Protein AF-A0A3D4X093-F1 (afdb_monomer_lite)

pLDDT: mean 92.66, std 10.87, range [39.84, 98.44]

Sequence (100 aa):
MRVNADDWLRAYRPRPGARLRLFCFPHASGNATFYRDWAIRLPAEIEVVAIQYPGRLDRISEPCVPDMDTMVDSIVSALTGKVRESFAIFGHSMGASIAY

Secondary structure (DSSP, 8-state):
----GGGTEE-SS--TT-SEEEEEE--TT--GGGGHHHHHHS-TTEEEEEE--TTSGGGTTSPPPSSHHHHHHHHHHHHTTT--SSEEEEE-THHHHHH-

Foldseek 3Di:
DDDDLVQFKDFLPDQPQAQEEEEEFEAPPDAQVVCNVVSVPPDSNYTYIYTGFACDDVNVVGDGDPDLVSVLVSNVVSCVVVDDPHYHYHYDHVGVVSRD

Radius of gyration: 12.86 Å; chains: 1; bounding box: 28×25×33 Å

Structure (mmCIF, N/CA/C/O backbone):
data_AF-A0A3D4X093-F1
#
_entry.id   AF-A0A3D4X093-F1
#
loop_
_atom_site.group_PDB
_atom_site.id
_atom_site.type_symbol
_atom_site.label_atom_id
_atom_site.label_alt_id
_atom_site.label_comp_id
_atom_site.label_asym_id
_atom_site.label_entity_id
_atom_site.label_seq_id
_atom_site.pdbx_PDB_ins_code
_atom_site.Cartn_x
_atom_site.Cartn_y
_atom_site.Cartn_z
_atom_site.occupancy
_atom_site.B_iso_or_equiv
_atom_site.auth_seq_id
_atom_site.auth_comp_id
_atom_site.auth_asym_id
_atom_site.auth_atom_id
_atom_site.pdbx_PDB_model_num
ATOM 1 N N . MET A 1 1 ? 1.851 9.777 -18.919 1.00 40.25 1 MET A N 1
ATOM 2 C CA . MET A 1 1 ? 0.610 9.083 -18.517 1.00 40.25 1 MET A CA 1
ATOM 3 C C . MET A 1 1 ? 0.400 9.389 -17.044 1.00 40.25 1 MET A C 1
ATOM 5 O O . MET A 1 1 ? 1.308 9.126 -16.270 1.00 40.25 1 MET A O 1
ATOM 9 N N . ARG A 1 2 ? -0.681 10.085 -16.669 1.00 39.84 2 ARG A N 1
ATOM 10 C CA . ARG A 1 2 ? -0.931 10.415 -15.258 1.00 39.84 2 ARG A CA 1
ATOM 11 C C . ARG A 1 2 ? -1.458 9.160 -14.583 1.00 39.84 2 ARG A C 1
ATOM 13 O O . ARG A 1 2 ? -2.516 8.674 -14.963 1.00 39.84 2 ARG A O 1
ATOM 20 N N . VAL A 1 3 ? -0.693 8.632 -13.643 1.00 50.34 3 VAL A N 1
ATOM 21 C CA . VAL A 1 3 ? -1.146 7.541 -12.792 1.00 50.34 3 VAL A CA 1
ATOM 22 C C . VAL A 1 3 ? -2.203 8.113 -11.850 1.00 50.34 3 VAL A C 1
ATOM 24 O O . VAL A 1 3 ? -1.928 9.101 -11.169 1.00 50.34 3 VAL A O 1
ATOM 27 N N . ASN A 1 4 ? -3.418 7.564 -11.849 1.00 57.75 4 ASN A N 1
ATOM 28 C CA . ASN A 1 4 ? -4.455 8.034 -10.939 1.00 57.75 4 ASN A CA 1
ATOM 29 C C . ASN A 1 4 ? -4.141 7.531 -9.519 1.00 57.75 4 ASN A C 1
ATOM 31 O O . ASN A 1 4 ? -3.760 6.377 -9.330 1.00 57.75 4 ASN A O 1
ATOM 35 N N . ALA A 1 5 ? -4.282 8.390 -8.509 1.00 58.12 5 ALA A N 1
ATOM 36 C CA . ALA A 1 5 ? -3.980 8.046 -7.115 1.00 58.12 5 ALA A CA 1
ATOM 37 C C . ALA A 1 5 ? -4.837 6.871 -6.606 1.00 58.12 5 ALA A C 1
ATOM 39 O O . ALA A 1 5 ? -4.366 6.046 -5.821 1.00 58.12 5 ALA A O 1
ATOM 40 N N . ASP A 1 6 ? -6.072 6.757 -7.107 1.0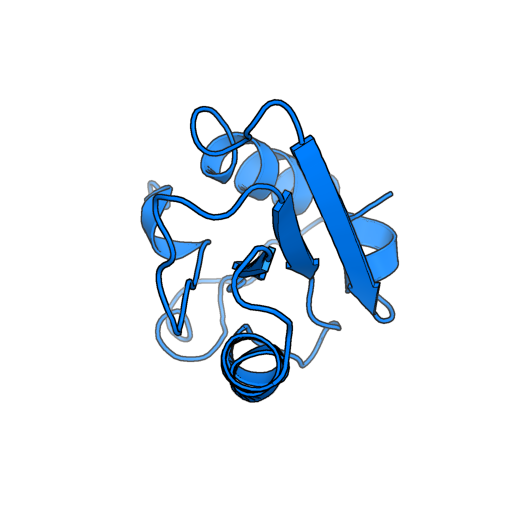0 65.94 6 ASP A N 1
ATOM 41 C CA . ASP A 1 6 ? -6.992 5.675 -6.750 1.00 65.94 6 ASP A CA 1
ATOM 42 C C . ASP A 1 6 ? -6.506 4.292 -7.238 1.00 65.94 6 ASP A C 1
ATOM 44 O O . ASP A 1 6 ? -6.851 3.272 -6.639 1.00 65.94 6 ASP A O 1
ATOM 48 N N . ASP A 1 7 ? -5.618 4.234 -8.239 1.00 86.31 7 ASP A N 1
ATOM 49 C CA . ASP A 1 7 ? -5.119 2.970 -8.793 1.00 86.31 7 ASP A CA 1
ATOM 50 C C . ASP A 1 7 ? -4.035 2.319 -7.926 1.00 86.31 7 ASP A C 1
ATOM 52 O O . ASP A 1 7 ? -3.777 1.126 -8.076 1.00 86.31 7 ASP A O 1
ATOM 56 N N . TRP A 1 8 ? -3.438 3.026 -6.965 1.00 95.12 8 TRP A N 1
ATOM 57 C CA . TRP A 1 8 ? -2.387 2.468 -6.101 1.00 95.12 8 TRP A CA 1
ATOM 58 C C . TRP A 1 8 ? -2.907 1.737 -4.871 1.00 95.12 8 TRP A C 1
ATOM 60 O O . TRP A 1 8 ? -2.205 0.884 -4.337 1.00 95.12 8 TRP A O 1
ATOM 70 N N . LEU A 1 9 ? -4.097 2.073 -4.381 1.00 95.88 9 LEU A N 1
ATOM 71 C CA . LEU A 1 9 ? -4.567 1.614 -3.075 1.00 95.88 9 LEU A CA 1
ATOM 72 C C . LEU A 1 9 ? -5.683 0.579 -3.238 1.00 95.88 9 LEU A C 1
ATOM 74 O O . LEU A 1 9 ? -6.623 0.767 -4.009 1.00 95.88 9 LEU A O 1
ATOM 78 N N . ARG A 1 10 ? -5.607 -0.533 -2.504 1.00 95.75 10 ARG A N 1
ATOM 79 C CA . ARG A 1 10 ? -6.650 -1.570 -2.476 1.00 95.75 10 ARG A CA 1
ATOM 80 C C . ARG A 1 10 ? -7.107 -1.815 -1.045 1.00 95.75 10 ARG A C 1
ATOM 82 O O . ARG A 1 10 ? -6.382 -2.390 -0.236 1.00 95.75 10 ARG A O 1
ATOM 89 N N . ALA A 1 11 ? -8.342 -1.422 -0.753 1.00 95.31 11 ALA A N 1
ATOM 90 C CA . ALA A 1 11 ? -9.045 -1.790 0.471 1.00 95.31 11 ALA A CA 1
ATOM 91 C C . ALA A 1 11 ? -10.063 -2.895 0.152 1.00 95.31 11 ALA A C 1
ATOM 93 O O . ALA A 1 11 ? -11.191 -2.615 -0.242 1.00 95.31 11 ALA A O 1
ATOM 94 N N . TYR A 1 12 ? -9.675 -4.166 0.307 1.00 93.12 12 TYR A N 1
ATOM 95 C CA . TYR A 1 12 ? -10.555 -5.307 -0.014 1.00 93.12 12 TYR A CA 1
ATOM 96 C C . TYR A 1 12 ? -11.770 -5.428 0.913 1.00 93.12 12 TYR A C 1
ATOM 98 O O . TYR A 1 12 ? -12.769 -6.045 0.550 1.00 93.12 12 TYR A O 1
ATOM 106 N N . ARG A 1 13 ? -11.691 -4.832 2.106 1.00 95.31 13 ARG A N 1
ATOM 107 C CA . ARG A 1 13 ? -12.809 -4.671 3.035 1.00 95.31 13 ARG A CA 1
ATOM 108 C C . ARG A 1 13 ? -12.756 -3.251 3.608 1.00 95.31 13 ARG A C 1
ATOM 110 O O . ARG A 1 13 ? -12.088 -3.060 4.624 1.00 95.31 13 ARG A O 1
ATOM 117 N N . PRO A 1 14 ? -13.393 -2.262 2.954 1.00 94.38 14 PRO A N 1
ATOM 118 C CA . PRO A 1 14 ? -13.393 -0.882 3.428 1.00 94.38 14 PRO A CA 1
ATOM 119 C C . PRO A 1 14 ? -13.999 -0.772 4.829 1.00 94.38 14 PRO A C 1
ATOM 121 O O . PRO A 1 14 ? -15.040 -1.366 5.119 1.00 94.38 14 PRO A O 1
ATOM 124 N N . ARG A 1 15 ? -13.348 -0.003 5.703 1.00 95.00 15 ARG A N 1
ATOM 125 C CA . ARG A 1 15 ? -13.778 0.273 7.079 1.00 95.00 15 ARG A CA 1
ATOM 126 C C . ARG A 1 15 ? -13.613 1.776 7.362 1.00 95.00 15 ARG A C 1
ATOM 128 O O . ARG A 1 15 ? -12.638 2.196 7.996 1.00 95.00 15 ARG A O 1
ATOM 135 N N . PRO A 1 16 ? -14.576 2.615 6.926 1.00 91.25 16 PRO A N 1
ATOM 136 C CA . PRO A 1 16 ? -14.514 4.067 7.111 1.00 91.25 16 PRO A CA 1
ATOM 137 C C . PRO A 1 16 ? -14.375 4.507 8.577 1.00 91.25 16 PRO A C 1
ATOM 139 O O . PRO A 1 16 ? -13.760 5.535 8.834 1.00 91.25 16 PRO A O 1
ATOM 142 N N . GLY A 1 17 ? -14.888 3.711 9.523 1.00 92.94 17 GLY A N 1
ATOM 143 C CA . GLY A 1 17 ? -14.789 3.955 10.967 1.00 92.94 17 GLY A CA 1
ATOM 144 C C . GLY A 1 17 ? -13.621 3.262 11.680 1.00 92.94 17 GLY A C 1
ATOM 145 O O . GLY A 1 17 ? -13.579 3.279 12.906 1.00 92.94 17 GLY A O 1
ATOM 146 N N . ALA A 1 18 ? -12.695 2.613 10.963 1.00 95.69 18 ALA A N 1
ATOM 147 C CA . ALA A 1 18 ? -11.547 1.966 11.603 1.00 95.69 18 ALA A CA 1
ATOM 148 C C . ALA A 1 18 ? -10.638 2.994 12.294 1.00 95.69 18 ALA A C 1
ATOM 150 O O . ALA A 1 18 ? -10.280 4.021 11.709 1.00 95.69 18 ALA A O 1
ATOM 151 N N . ARG A 1 19 ? -10.221 2.684 13.524 1.00 95.81 19 ARG A N 1
ATOM 152 C CA . ARG A 1 19 ? -9.347 3.539 14.333 1.00 95.81 19 ARG A CA 1
ATOM 153 C C . ARG A 1 19 ? -7.923 3.600 13.781 1.00 95.81 19 ARG A C 1
ATOM 155 O O . ARG A 1 19 ? -7.289 4.638 13.892 1.00 95.81 19 ARG A O 1
ATOM 162 N N . LEU A 1 20 ? -7.439 2.513 13.180 1.00 96.88 20 LEU A N 1
ATOM 163 C CA . LEU A 1 20 ? -6.109 2.408 12.580 1.00 96.88 20 LEU A CA 1
ATOM 164 C C . LEU A 1 20 ? -6.227 2.062 11.093 1.00 96.88 20 LEU A C 1
ATOM 166 O O . LEU A 1 20 ? -6.980 1.161 10.721 1.00 96.88 20 LEU A O 1
ATOM 170 N N . ARG A 1 21 ? -5.438 2.726 10.246 1.00 97.25 21 ARG A N 1
ATOM 171 C CA . ARG A 1 21 ? -5.218 2.299 8.857 1.00 97.25 21 ARG A CA 1
ATOM 172 C C . ARG A 1 21 ? -3.834 1.663 8.723 1.00 97.25 21 ARG A C 1
ATOM 174 O O . ARG A 1 21 ? -2.834 2.310 9.016 1.00 97.25 21 ARG A O 1
ATOM 181 N N . LEU A 1 22 ? -3.784 0.400 8.308 1.00 98.00 22 LEU A N 1
ATOM 182 C CA . LEU A 1 22 ? -2.551 -0.346 8.067 1.00 98.00 22 LEU A CA 1
ATOM 183 C C . LEU A 1 22 ? -2.259 -0.366 6.564 1.00 98.00 22 LEU A C 1
ATOM 185 O O . LEU A 1 22 ? -2.984 -1.012 5.803 1.00 98.00 22 LEU A O 1
ATOM 189 N N . PHE A 1 23 ? -1.201 0.325 6.147 1.00 98.06 23 PHE A N 1
ATOM 190 C CA . PHE A 1 23 ? -0.729 0.315 4.766 1.00 98.06 23 PHE A CA 1
ATOM 191 C C . PHE A 1 23 ? 0.244 -0.846 4.547 1.00 98.06 23 PHE A C 1
ATOM 193 O O . PHE A 1 23 ? 1.261 -0.946 5.231 1.00 98.06 23 PHE A O 1
ATOM 200 N N . CYS A 1 24 ? -0.073 -1.735 3.608 1.00 98.44 24 CYS A N 1
ATOM 201 C CA . CYS A 1 24 ? 0.686 -2.957 3.360 1.00 98.44 24 CYS A CA 1
ATOM 202 C C . CYS A 1 24 ? 1.401 -2.917 2.005 1.00 98.44 24 CYS A C 1
ATOM 204 O O . CYS A 1 24 ? 0.754 -2.809 0.963 1.00 98.44 24 CYS A O 1
ATOM 206 N N . PHE A 1 25 ? 2.723 -3.067 2.029 1.00 98.44 25 PHE A N 1
ATOM 207 C CA . PHE A 1 25 ? 3.621 -2.968 0.882 1.00 98.44 25 PHE A CA 1
ATOM 208 C C . PHE A 1 25 ? 4.109 -4.371 0.479 1.00 98.44 25 PHE A C 1
ATOM 210 O O . PHE A 1 25 ? 4.914 -4.971 1.205 1.00 98.44 25 PHE A O 1
ATOM 217 N N . PRO A 1 26 ? 3.633 -4.928 -0.657 1.00 98.19 26 PRO A N 1
ATOM 218 C CA . PRO A 1 26 ? 4.056 -6.249 -1.114 1.00 98.19 26 PRO A CA 1
ATOM 219 C C . PRO A 1 26 ? 5.552 -6.315 -1.450 1.00 98.19 26 PRO A C 1
ATOM 221 O O . PRO A 1 26 ? 6.188 -5.307 -1.762 1.00 98.19 26 PRO A O 1
ATOM 224 N N . HIS A 1 27 ? 6.094 -7.534 -1.471 1.00 97.25 27 HIS A N 1
ATOM 225 C CA . HIS A 1 27 ? 7.426 -7.825 -2.015 1.00 97.25 27 HIS A CA 1
ATOM 226 C C . HIS A 1 27 ? 7.489 -7.622 -3.545 1.00 97.25 27 HIS A C 1
ATOM 228 O O . HIS A 1 27 ? 6.464 -7.434 -4.195 1.00 97.25 27 HIS A O 1
ATOM 234 N N . ALA A 1 28 ? 8.685 -7.718 -4.143 1.00 92.94 28 ALA A N 1
ATOM 235 C CA . ALA A 1 28 ? 8.946 -7.384 -5.555 1.00 92.94 28 ALA A CA 1
ATOM 236 C C . ALA A 1 28 ? 8.038 -8.085 -6.584 1.00 92.94 28 ALA A C 1
ATOM 238 O O . ALA A 1 28 ? 7.512 -7.457 -7.504 1.00 92.94 28 ALA A O 1
ATOM 239 N N . SER A 1 29 ? 7.822 -9.390 -6.430 1.00 89.00 29 SER A N 1
ATOM 240 C CA . SER A 1 29 ? 6.908 -10.186 -7.267 1.00 89.00 29 SER A CA 1
ATOM 241 C C . SER A 1 29 ? 5.458 -10.191 -6.768 1.00 89.00 29 SER A C 1
ATOM 243 O O . SER A 1 29 ? 4.594 -10.813 -7.383 1.00 89.00 29 SER A O 1
ATOM 245 N N . GLY A 1 30 ? 5.188 -9.524 -5.647 1.00 93.25 30 GLY A N 1
ATOM 246 C CA . GLY A 1 30 ? 3.888 -9.489 -4.999 1.00 93.25 30 GLY A CA 1
ATOM 247 C C . GLY A 1 30 ? 2.937 -8.480 -5.634 1.00 93.25 30 GLY A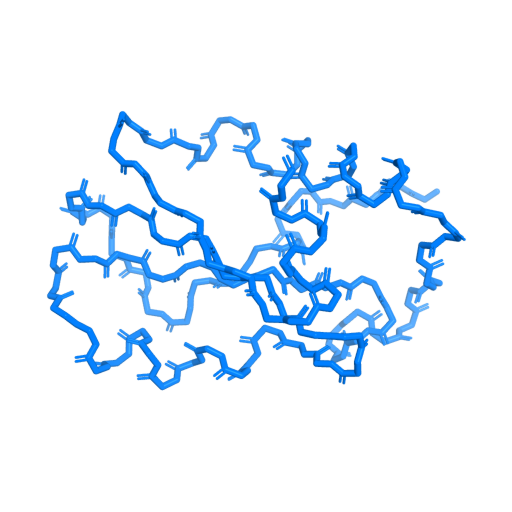 C 1
ATOM 248 O O . GLY A 1 30 ? 3.282 -7.716 -6.536 1.00 93.25 30 GLY A O 1
ATOM 249 N N . ASN A 1 31 ? 1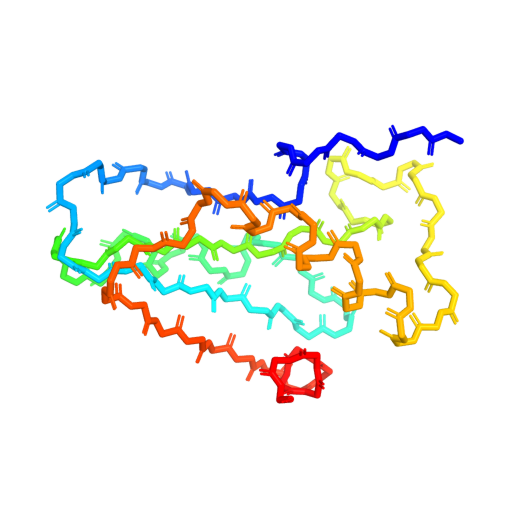.705 -8.490 -5.140 1.00 96.19 31 ASN A N 1
ATOM 250 C CA . ASN A 1 31 ? 0.653 -7.543 -5.489 1.00 96.19 31 ASN A CA 1
ATOM 251 C C . ASN A 1 31 ? -0.279 -7.364 -4.280 1.00 96.19 31 ASN A C 1
ATOM 253 O O . ASN A 1 31 ? -0.136 -8.067 -3.273 1.00 96.19 31 ASN A O 1
ATOM 257 N N . ALA A 1 32 ? -1.250 -6.457 -4.373 1.00 97.00 32 ALA A N 1
ATOM 258 C CA . ALA A 1 32 ? -2.094 -6.106 -3.238 1.00 97.00 32 ALA A CA 1
ATOM 259 C C . ALA A 1 32 ? -2.912 -7.289 -2.685 1.00 97.00 32 ALA A C 1
ATOM 261 O O . ALA A 1 32 ? -3.196 -7.328 -1.485 1.00 97.00 32 ALA A O 1
ATOM 262 N N . THR A 1 33 ? -3.255 -8.290 -3.512 1.00 97.00 33 THR A N 1
ATOM 263 C CA . THR A 1 33 ? -4.107 -9.418 -3.082 1.00 97.00 33 THR A CA 1
ATOM 264 C C . THR A 1 33 ? -3.462 -10.290 -2.013 1.00 97.00 33 THR A C 1
ATOM 266 O O . THR A 1 33 ? -4.193 -10.950 -1.278 1.00 97.00 33 THR A O 1
ATOM 269 N N . PHE A 1 34 ? -2.135 -10.225 -1.850 1.00 96.81 34 PHE A N 1
ATOM 270 C CA . PHE A 1 34 ? -1.412 -10.906 -0.773 1.00 96.81 34 PHE A CA 1
ATOM 271 C C . PHE A 1 34 ? -1.960 -10.548 0.620 1.00 96.81 34 PHE A C 1
ATOM 273 O O . PHE A 1 34 ? -1.950 -11.371 1.531 1.00 96.81 34 PHE A O 1
ATOM 280 N N . TYR A 1 35 ? -2.511 -9.339 0.772 1.00 97.88 35 TYR A N 1
ATOM 281 C CA . TYR A 1 35 ? -3.077 -8.842 2.028 1.00 97.88 35 TYR A CA 1
ATOM 282 C C . TYR A 1 35 ? -4.612 -8.912 2.088 1.00 97.88 35 TYR A C 1
ATOM 284 O O . TYR A 1 35 ? -5.218 -8.414 3.039 1.00 97.88 35 TYR A O 1
ATOM 292 N N . ARG A 1 36 ? -5.276 -9.540 1.106 1.00 96.69 36 ARG A N 1
ATOM 293 C CA . ARG A 1 36 ? -6.746 -9.669 1.081 1.00 96.69 36 ARG A CA 1
ATOM 294 C C . ARG A 1 36 ? -7.269 -10.384 2.327 1.00 96.69 36 ARG A C 1
ATOM 296 O O . ARG A 1 36 ? -8.193 -9.893 2.972 1.00 96.69 36 ARG A O 1
ATOM 303 N N . ASP A 1 37 ? -6.648 -11.500 2.694 1.00 97.44 37 ASP A N 1
ATOM 304 C CA . ASP A 1 37 ? -7.062 -12.295 3.854 1.00 97.44 37 ASP A CA 1
ATOM 305 C C . ASP A 1 37 ? -6.845 -11.554 5.177 1.00 97.44 37 ASP A C 1
ATOM 307 O O . ASP A 1 37 ? -7.594 -11.757 6.133 1.00 97.44 37 ASP A O 1
ATOM 311 N N . TRP A 1 38 ? -5.874 -10.641 5.239 1.00 98.00 38 TRP A N 1
ATOM 312 C CA . TRP A 1 38 ? -5.652 -9.812 6.424 1.00 98.00 38 TRP A CA 1
ATOM 313 C C . TRP A 1 38 ? -6.816 -8.848 6.648 1.00 98.00 38 TRP A C 1
ATOM 315 O O . TRP A 1 38 ? -7.271 -8.700 7.779 1.00 98.00 38 TRP A O 1
ATOM 325 N N . ALA A 1 39 ? -7.376 -8.265 5.582 1.00 94.94 39 ALA A N 1
ATOM 326 C CA . ALA A 1 39 ? -8.557 -7.404 5.683 1.00 94.94 39 ALA A CA 1
ATOM 327 C C . ALA A 1 39 ? -9.771 -8.133 6.302 1.00 94.94 39 ALA A C 1
ATOM 329 O O . ALA A 1 39 ? -10.637 -7.507 6.927 1.00 94.94 39 ALA A O 1
ATOM 330 N N . ILE A 1 40 ? -9.826 -9.462 6.143 1.00 94.50 40 ILE A N 1
ATOM 331 C CA . ILE A 1 40 ? -10.863 -10.333 6.702 1.00 94.50 40 ILE A CA 1
ATOM 332 C C . ILE A 1 40 ? -10.548 -10.709 8.156 1.00 94.50 40 ILE A C 1
ATOM 334 O O . ILE A 1 40 ? -11.453 -10.650 8.987 1.00 94.50 40 ILE A O 1
ATOM 338 N N . ARG A 1 41 ? -9.295 -11.086 8.448 1.00 97.19 41 ARG A N 1
ATOM 339 C CA . ARG A 1 41 ? -8.879 -11.695 9.725 1.00 97.19 41 ARG A CA 1
ATOM 340 C C . ARG A 1 41 ? -8.484 -10.701 10.817 1.00 97.19 41 ARG A C 1
ATOM 342 O O . ARG A 1 41 ? -8.545 -11.063 11.987 1.00 97.19 41 ARG A O 1
ATOM 349 N N . LEU A 1 42 ? -8.061 -9.487 10.467 1.00 97.50 42 LEU A N 1
ATOM 350 C CA . LEU A 1 42 ? -7.705 -8.477 11.465 1.00 97.50 42 LEU A CA 1
ATOM 351 C C . LEU A 1 42 ? -8.950 -7.894 12.168 1.00 97.50 42 LEU A C 1
ATOM 353 O O . LEU A 1 42 ? -10.041 -7.886 11.578 1.00 97.50 42 LEU A O 1
ATOM 357 N N . PRO A 1 43 ? -8.789 -7.385 13.411 1.00 97.44 43 PRO A N 1
ATOM 358 C CA . PRO A 1 43 ? -9.853 -6.717 14.160 1.00 97.44 43 PRO A CA 1
ATOM 359 C C . PRO A 1 43 ? -10.534 -5.594 13.370 1.00 97.44 43 PRO A C 1
ATOM 361 O O . PRO A 1 43 ? -9.943 -4.988 12.473 1.00 97.44 43 PRO A O 1
ATOM 364 N N . ALA A 1 44 ?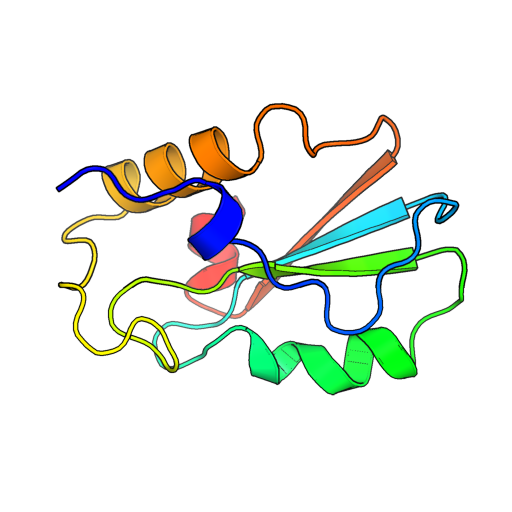 -11.796 -5.304 13.695 1.00 95.44 44 ALA A N 1
ATOM 365 C CA . ALA A 1 44 ? -12.600 -4.367 12.913 1.00 95.44 44 ALA A CA 1
ATOM 366 C C . ALA A 1 44 ? -12.156 -2.905 13.023 1.00 95.44 44 ALA A C 1
ATOM 368 O O . ALA A 1 44 ? -12.495 -2.084 12.171 1.00 95.44 44 ALA A O 1
ATOM 369 N N . GLU A 1 45 ? -11.351 -2.610 14.033 1.00 96.75 45 GLU A N 1
ATOM 370 C CA . GLU A 1 45 ? -10.719 -1.329 14.285 1.00 96.75 45 GLU A CA 1
ATOM 371 C C . GLU A 1 45 ? -9.529 -1.067 13.350 1.00 96.75 45 GLU A C 1
ATOM 373 O O . GLU A 1 45 ? -9.008 0.048 13.358 1.00 96.75 45 GLU A O 1
ATOM 378 N N . ILE A 1 46 ? -9.103 -2.057 12.550 1.00 97.62 46 ILE A N 1
ATOM 379 C CA . ILE A 1 46 ? -7.991 -1.951 11.600 1.00 97.62 46 ILE A CA 1
ATOM 380 C C . ILE A 1 46 ? -8.511 -2.063 10.162 1.00 97.62 46 ILE A C 1
ATOM 382 O O . ILE A 1 46 ? -9.070 -3.080 9.748 1.00 97.62 46 ILE A O 1
ATOM 386 N N . GLU A 1 47 ? -8.285 -1.020 9.367 1.00 97.69 47 GLU A N 1
ATOM 387 C CA . GLU A 1 47 ? -8.493 -1.044 7.921 1.00 97.69 47 GLU A CA 1
ATOM 388 C C . GLU A 1 47 ? -7.181 -1.375 7.211 1.00 97.69 47 GLU A C 1
ATOM 390 O O . GLU A 1 47 ? -6.213 -0.625 7.311 1.00 97.69 47 GLU A O 1
ATOM 395 N N . VAL A 1 48 ? -7.158 -2.486 6.476 1.00 98.12 48 VAL A N 1
ATOM 396 C CA . VAL A 1 48 ? -6.008 -2.874 5.653 1.00 98.12 48 VAL A CA 1
ATOM 397 C C . VAL A 1 48 ? -6.124 -2.217 4.286 1.00 98.12 48 VAL A C 1
ATOM 399 O O . VAL A 1 48 ? -7.115 -2.416 3.578 1.00 98.12 48 VAL A O 1
ATOM 402 N N . VAL A 1 49 ? -5.090 -1.472 3.907 1.00 97.62 49 VAL A N 1
ATOM 403 C CA . VAL A 1 49 ? -4.951 -0.850 2.592 1.00 97.62 49 VAL A CA 1
ATOM 404 C C . VAL A 1 49 ? -3.658 -1.351 1.967 1.00 97.62 49 VAL A C 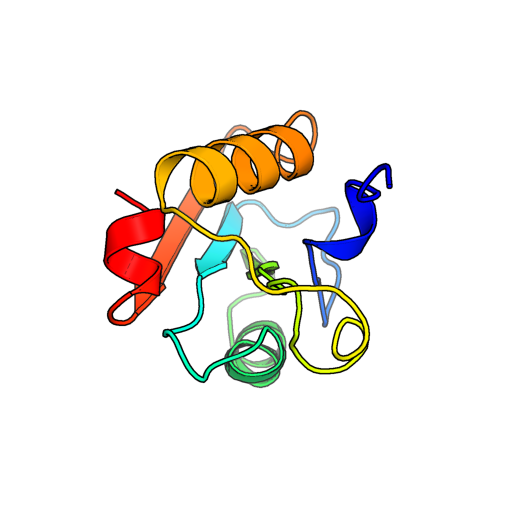1
ATOM 406 O O . VAL A 1 49 ? -2.567 -1.021 2.417 1.00 97.62 49 VAL A O 1
ATOM 409 N N . ALA A 1 50 ? -3.767 -2.173 0.934 1.00 97.75 50 ALA A N 1
ATOM 410 C CA . ALA A 1 50 ? -2.616 -2.754 0.262 1.00 97.75 50 ALA A CA 1
ATOM 411 C C . ALA A 1 50 ? -2.200 -1.922 -0.957 1.00 97.75 50 ALA A C 1
ATOM 413 O O . ALA A 1 50 ? -3.058 -1.438 -1.697 1.00 97.75 50 ALA A O 1
ATOM 414 N N . ILE A 1 51 ? -0.892 -1.781 -1.170 1.00 97.50 51 ILE A N 1
ATOM 415 C CA . ILE A 1 51 ? -0.331 -1.059 -2.316 1.00 97.50 51 ILE A CA 1
ATOM 416 C C . ILE A 1 51 ? -0.301 -1.976 -3.552 1.00 97.50 51 ILE A C 1
ATOM 418 O O . ILE A 1 51 ? 0.201 -3.100 -3.496 1.00 97.50 51 ILE A O 1
ATOM 422 N N . GLN A 1 52 ? -0.840 -1.498 -4.675 1.00 97.31 52 GLN A N 1
ATOM 423 C CA . GLN A 1 52 ? -0.854 -2.156 -5.982 1.00 97.31 52 GLN A CA 1
ATOM 424 C C . GLN A 1 52 ? 0.116 -1.440 -6.931 1.00 97.31 52 GLN A C 1
ATOM 426 O O . GLN A 1 52 ? -0.204 -0.397 -7.505 1.00 97.31 52 GLN A O 1
ATOM 431 N N . TYR A 1 53 ? 1.308 -2.015 -7.102 1.00 96.19 53 TYR A N 1
ATOM 432 C CA . TYR A 1 53 ? 2.335 -1.475 -7.995 1.00 96.19 53 TYR A CA 1
ATOM 433 C C . TYR A 1 53 ? 1.920 -1.564 -9.482 1.00 96.19 53 TYR A C 1
ATOM 435 O O . TYR A 1 53 ? 1.203 -2.501 -9.855 1.00 96.19 53 TYR A O 1
ATOM 443 N N . PRO A 1 54 ? 2.400 -0.648 -10.346 1.00 95.44 54 PRO A N 1
ATOM 444 C CA . PRO A 1 54 ? 2.333 -0.800 -11.799 1.00 95.44 54 PRO A CA 1
ATOM 445 C C . PRO A 1 54 ? 2.947 -2.127 -12.269 1.00 95.44 54 PRO A C 1
ATOM 447 O O . PRO A 1 54 ? 3.870 -2.658 -11.644 1.00 95.44 54 PRO A O 1
ATOM 450 N N . GLY A 1 55 ? 2.441 -2.679 -13.371 1.00 94.44 55 GLY A N 1
ATOM 451 C CA . GLY A 1 55 ? 2.902 -3.957 -13.914 1.00 94.44 55 GLY A CA 1
ATOM 452 C C . GLY A 1 55 ? 2.427 -5.173 -13.112 1.00 94.44 55 GLY A C 1
ATOM 453 O O . GLY A 1 55 ? 3.040 -6.242 -13.179 1.00 94.44 55 GLY A O 1
ATOM 454 N N . ARG A 1 56 ? 1.367 -5.038 -12.303 1.00 94.69 56 ARG A N 1
ATOM 455 C CA . ARG A 1 56 ? 0.786 -6.127 -11.499 1.00 94.69 56 ARG A CA 1
ATOM 456 C C . ARG A 1 56 ? -0.737 -6.137 -11.618 1.00 94.69 56 ARG A C 1
ATOM 458 O O . ARG A 1 56 ? -1.363 -5.089 -11.514 1.00 94.69 56 ARG A O 1
ATOM 465 N N . LEU A 1 57 ? -1.329 -7.329 -11.726 1.00 93.69 57 LEU A N 1
ATOM 466 C CA . LEU A 1 57 ? -2.784 -7.563 -11.782 1.00 93.69 57 LEU A CA 1
ATOM 467 C C . LEU A 1 57 ? -3.532 -6.631 -12.752 1.00 93.69 57 LEU A C 1
ATOM 469 O O . LEU A 1 57 ? -3.254 -6.625 -13.941 1.00 93.69 57 LEU A O 1
ATOM 473 N N . ASP A 1 58 ? -4.480 -5.848 -12.249 1.00 92.38 58 ASP A N 1
ATOM 474 C CA . ASP A 1 58 ? -5.285 -4.879 -12.988 1.00 92.38 58 ASP A CA 1
ATOM 475 C C . ASP A 1 58 ? -4.456 -3.722 -13.564 1.00 92.38 58 ASP A C 1
ATOM 477 O O . ASP A 1 58 ? -4.917 -3.030 -14.464 1.00 92.38 58 ASP A O 1
ATOM 481 N N . ARG A 1 59 ? -3.203 -3.578 -13.118 1.00 94.12 59 ARG A N 1
ATOM 482 C CA . ARG A 1 59 ? -2.201 -2.642 -13.642 1.00 94.12 59 ARG A CA 1
ATOM 483 C C . ARG A 1 59 ? -1.130 -3.325 -14.499 1.00 94.12 59 ARG A C 1
ATOM 485 O O . ARG A 1 59 ? -0.058 -2.762 -14.692 1.00 94.12 59 ARG A O 1
ATOM 492 N N . ILE A 1 60 ? -1.358 -4.553 -14.983 1.00 94.50 60 ILE A N 1
ATOM 493 C CA . ILE A 1 60 ? -0.346 -5.341 -15.720 1.00 94.50 60 ILE A CA 1
ATOM 494 C C . ILE A 1 60 ? 0.123 -4.680 -17.022 1.00 94.50 60 ILE A C 1
ATOM 496 O O . ILE A 1 60 ? 1.259 -4.889 -17.432 1.00 94.50 60 ILE A O 1
ATOM 500 N N . SER A 1 61 ? -0.727 -3.873 -17.661 1.00 95.06 61 SER A N 1
ATOM 501 C CA . SER A 1 61 ? -0.388 -3.139 -18.886 1.00 95.06 61 SER A CA 1
ATOM 502 C C . SER A 1 61 ? 0.436 -1.875 -18.635 1.00 95.06 61 SER A C 1
ATOM 504 O O . SER A 1 61 ? 0.909 -1.260 -19.587 1.00 95.06 61 SER A O 1
ATOM 506 N N . GLU A 1 62 ? 0.577 -1.448 -17.380 1.00 94.69 62 GLU A N 1
ATOM 507 C CA . GLU A 1 62 ? 1.379 -0.280 -17.028 1.00 94.69 62 GLU A CA 1
ATOM 508 C C . GLU A 1 62 ? 2.862 -0.657 -16.900 1.00 94.69 62 GLU A C 1
ATOM 510 O O . GLU A 1 62 ? 3.180 -1.725 -16.367 1.00 94.69 62 GLU A O 1
ATOM 515 N N . PRO A 1 63 ? 3.788 0.209 -17.346 1.00 94.38 63 PRO A N 1
ATOM 516 C CA . PRO A 1 63 ? 5.212 -0.040 -17.181 1.00 94.38 63 PRO A CA 1
ATOM 517 C C . PRO A 1 63 ? 5.593 -0.081 -15.697 1.00 94.38 63 PRO A C 1
ATOM 519 O O . PRO A 1 63 ? 5.070 0.685 -14.886 1.00 94.38 63 PRO A O 1
ATOM 522 N N . CYS A 1 64 ? 6.542 -0.952 -15.348 1.00 93.44 64 CYS A N 1
ATOM 523 C CA . CYS A 1 64 ? 7.149 -0.953 -14.019 1.00 93.44 64 CYS A CA 1
ATOM 524 C C . CYS A 1 64 ? 7.810 0.404 -13.730 1.00 93.44 64 CYS A C 1
ATOM 526 O O . CYS A 1 64 ? 8.397 1.018 -14.623 1.00 93.44 64 CYS A O 1
ATOM 528 N N . VAL A 1 65 ? 7.758 0.839 -12.470 1.00 94.31 65 VAL A N 1
ATOM 529 C CA . VAL A 1 65 ? 8.493 2.029 -12.022 1.00 94.31 65 VAL A CA 1
ATOM 530 C C . VAL A 1 65 ? 9.999 1.735 -12.078 1.00 94.31 65 VAL A C 1
ATOM 532 O O . VAL A 1 65 ? 10.402 0.667 -11.610 1.00 94.31 65 VAL A O 1
ATOM 535 N N . PRO A 1 66 ? 10.822 2.621 -12.669 1.00 92.56 66 PRO A N 1
ATOM 536 C CA . PRO A 1 66 ? 12.219 2.308 -12.975 1.00 92.56 66 PRO A CA 1
ATOM 537 C C . PRO A 1 66 ? 13.166 2.393 -11.771 1.00 92.56 66 PRO A C 1
ATOM 539 O O . PRO A 1 66 ? 14.218 1.757 -11.792 1.00 92.56 66 PRO A O 1
ATOM 542 N N . ASP A 1 67 ? 12.806 3.143 -10.732 1.00 95.38 67 ASP A N 1
ATOM 543 C CA . ASP A 1 67 ? 13.646 3.389 -9.561 1.00 95.38 67 ASP A CA 1
ATOM 544 C C . ASP A 1 67 ? 12.820 3.565 -8.275 1.00 95.38 67 ASP A C 1
ATOM 546 O O . ASP A 1 67 ? 11.591 3.698 -8.299 1.00 95.38 67 ASP A O 1
ATOM 550 N N . MET A 1 68 ? 13.516 3.499 -7.138 1.00 95.19 68 MET A N 1
ATOM 551 C CA . MET A 1 68 ? 12.908 3.543 -5.808 1.00 95.19 68 MET A CA 1
ATOM 552 C C . MET A 1 68 ? 12.371 4.928 -5.449 1.00 95.19 68 MET A C 1
ATOM 554 O O . MET A 1 68 ? 11.297 5.003 -4.858 1.00 95.19 68 MET A O 1
ATOM 558 N N . ASP A 1 69 ? 13.056 6.002 -5.838 1.00 96.19 69 ASP A N 1
ATOM 559 C CA . ASP A 1 69 ? 12.641 7.371 -5.510 1.00 96.19 69 ASP A CA 1
ATOM 560 C C . ASP A 1 69 ? 11.300 7.692 -6.183 1.00 96.19 69 ASP A C 1
ATOM 562 O O . ASP A 1 69 ? 10.329 8.063 -5.524 1.00 96.19 69 ASP A O 1
ATOM 566 N N . THR A 1 70 ? 11.182 7.391 -7.480 1.00 96.12 70 THR A N 1
ATOM 567 C CA . THR A 1 70 ? 9.934 7.542 -8.239 1.00 96.12 70 THR A CA 1
ATOM 568 C C . THR A 1 70 ? 8.816 6.656 -7.679 1.00 96.12 70 THR A C 1
ATOM 570 O O . THR A 1 70 ? 7.641 7.043 -7.697 1.00 96.12 70 THR A O 1
ATOM 573 N N . MET A 1 71 ? 9.152 5.456 -7.184 1.00 95.56 71 MET A N 1
ATOM 574 C CA . MET A 1 71 ? 8.185 4.551 -6.551 1.00 95.56 71 MET A CA 1
ATOM 575 C C . MET A 1 71 ? 7.629 5.168 -5.267 1.00 95.56 71 MET A C 1
ATOM 577 O O . MET A 1 71 ? 6.409 5.206 -5.089 1.00 95.56 71 MET A O 1
ATOM 581 N N . VAL A 1 72 ? 8.507 5.668 -4.397 1.00 96.38 72 VAL A N 1
ATOM 582 C CA . VAL A 1 72 ? 8.131 6.301 -3.130 1.00 96.38 72 VAL A CA 1
ATOM 583 C C . VAL A 1 72 ? 7.313 7.562 -3.391 1.00 96.38 72 VAL A C 1
ATOM 585 O O . VAL A 1 72 ? 6.210 7.667 -2.858 1.00 96.38 72 VAL A O 1
ATOM 588 N N . ASP A 1 73 ? 7.762 8.452 -4.276 1.00 95.75 73 ASP A N 1
ATOM 589 C CA . ASP A 1 73 ? 7.046 9.688 -4.616 1.00 95.75 73 ASP A CA 1
ATOM 590 C C . ASP A 1 73 ? 5.628 9.410 -5.129 1.00 95.75 73 ASP A C 1
ATOM 592 O O . ASP A 1 73 ? 4.654 10.047 -4.710 1.00 95.75 73 ASP A O 1
ATOM 596 N N . SER A 1 74 ? 5.485 8.405 -5.998 1.00 95.06 74 SER A N 1
ATOM 597 C CA . SER A 1 74 ? 4.181 8.003 -6.533 1.00 95.06 74 SER A CA 1
ATOM 598 C C . SER A 1 74 ? 3.253 7.463 -5.441 1.00 95.06 74 SER A C 1
ATOM 600 O O . SER A 1 74 ? 2.062 7.784 -5.423 1.00 95.06 74 SER A O 1
ATOM 602 N N . ILE A 1 75 ? 3.786 6.665 -4.511 1.00 95.38 75 ILE A N 1
ATOM 603 C CA . ILE A 1 75 ? 3.010 6.119 -3.392 1.00 95.38 75 ILE A CA 1
ATOM 604 C C . ILE A 1 75 ? 2.643 7.225 -2.400 1.00 95.38 75 ILE A C 1
ATOM 606 O O . ILE A 1 75 ? 1.485 7.310 -2.001 1.00 95.38 75 ILE A O 1
ATOM 610 N N . VAL A 1 76 ? 3.575 8.106 -2.032 1.00 94.81 76 VAL A N 1
ATOM 611 C CA . VAL A 1 76 ? 3.321 9.247 -1.136 1.00 94.81 76 VAL A CA 1
ATOM 612 C C . VAL A 1 76 ? 2.239 10.153 -1.718 1.00 94.81 76 VAL A C 1
ATOM 614 O O . VAL A 1 76 ? 1.304 10.541 -1.009 1.00 94.81 76 VAL A O 1
ATOM 617 N N . SER A 1 77 ? 2.296 10.426 -3.024 1.00 94.06 77 SER A N 1
ATOM 618 C CA . SER A 1 77 ? 1.241 11.160 -3.723 1.00 94.06 77 SER A CA 1
ATOM 619 C C . SER A 1 77 ? -0.117 10.459 -3.596 1.00 94.06 77 SER A C 1
ATOM 621 O O . SER A 1 77 ? -1.104 11.101 -3.239 1.00 94.06 77 SER A O 1
ATOM 623 N N . ALA A 1 78 ? -0.171 9.135 -3.780 1.00 94.00 78 ALA A N 1
ATOM 624 C CA . ALA A 1 78 ? -1.407 8.364 -3.632 1.00 94.00 78 ALA A CA 1
ATOM 625 C C . ALA A 1 78 ? -1.933 8.294 -2.184 1.00 94.00 78 ALA A C 1
ATOM 627 O O . ALA A 1 78 ? -3.142 8.213 -1.957 1.00 94.00 78 ALA A O 1
ATOM 628 N N . LEU A 1 79 ? -1.038 8.332 -1.194 1.00 92.75 79 LEU A N 1
ATOM 629 C CA . LEU A 1 79 ? -1.383 8.340 0.229 1.00 92.75 79 LEU A CA 1
ATOM 630 C C . LEU A 1 79 ? -1.827 9.721 0.727 1.00 92.75 79 LEU A C 1
ATOM 632 O O . LEU A 1 79 ? -2.530 9.809 1.739 1.00 92.75 79 LEU A O 1
ATOM 636 N N . THR A 1 80 ? -1.451 10.796 0.032 1.00 90.00 80 THR A N 1
ATOM 637 C CA . THR A 1 80 ? -1.783 12.172 0.419 1.00 90.00 80 THR A CA 1
ATOM 638 C C . THR A 1 80 ? -3.301 12.346 0.529 1.00 90.00 80 THR A C 1
ATOM 640 O O . THR A 1 80 ? -4.063 12.008 -0.373 1.00 90.00 80 THR A O 1
ATOM 643 N N . GLY A 1 81 ? -3.771 12.826 1.684 1.00 87.06 81 GLY A N 1
ATOM 644 C CA . GLY A 1 81 ? -5.205 12.954 1.985 1.00 87.06 81 GLY A CA 1
ATOM 645 C C . GLY A 1 81 ? -5.926 11.638 2.326 1.00 87.06 81 GLY A C 1
ATOM 646 O O . GLY A 1 81 ? -7.117 11.655 2.633 1.00 87.06 81 GLY A O 1
ATOM 647 N N . LYS A 1 82 ? -5.230 10.494 2.307 1.00 87.19 82 LYS A N 1
ATOM 648 C CA . LYS A 1 82 ? -5.740 9.181 2.743 1.00 87.19 82 LYS A CA 1
ATOM 649 C C . LYS A 1 82 ? -5.109 8.716 4.064 1.00 87.19 82 LYS A C 1
ATOM 651 O O . LYS A 1 82 ? -5.539 7.705 4.615 1.00 87.19 82 LYS A O 1
ATOM 656 N N . VAL A 1 83 ? -4.108 9.408 4.597 1.00 89.00 83 VAL A N 1
ATOM 657 C CA . VAL A 1 83 ? -3.544 9.102 5.920 1.00 89.00 83 VAL A CA 1
ATOM 658 C C . VAL A 1 83 ? -4.479 9.628 7.020 1.00 89.00 83 VAL A C 1
ATOM 660 O O . VAL A 1 83 ? -5.017 10.727 6.911 1.00 89.00 83 VAL A O 1
ATOM 663 N N . ARG A 1 84 ? -4.711 8.817 8.061 1.00 86.31 84 ARG A N 1
ATOM 664 C CA . ARG A 1 84 ? -5.440 9.201 9.286 1.00 86.31 84 ARG A CA 1
ATOM 665 C C . ARG A 1 84 ? -4.440 9.537 10.394 1.00 86.31 84 ARG A C 1
ATOM 667 O O . ARG A 1 84 ? -3.282 9.158 10.285 1.00 86.31 84 ARG A O 1
ATOM 674 N N . GLU A 1 85 ? -4.901 10.157 11.481 1.00 88.50 85 GLU A N 1
ATOM 675 C CA . GLU A 1 85 ? -4.070 10.426 12.669 1.00 88.50 85 GLU A CA 1
ATOM 676 C C . GLU A 1 85 ? -3.374 9.158 13.193 1.00 88.50 85 GLU A C 1
ATOM 678 O O . GLU A 1 85 ? -2.189 9.173 13.503 1.00 88.50 85 GLU A O 1
ATOM 683 N N . SER A 1 86 ? -4.095 8.033 13.226 1.00 95.62 86 SER A N 1
ATOM 684 C CA . SER A 1 86 ? -3.546 6.720 13.563 1.00 95.62 86 SER A CA 1
ATOM 685 C C . SER A 1 86 ? -3.377 5.868 12.305 1.00 95.62 86 SER A C 1
ATOM 687 O O . SER A 1 86 ? -4.349 5.348 11.742 1.00 95.62 86 SER A O 1
ATOM 689 N N . PHE A 1 87 ? -2.129 5.677 11.887 1.00 96.94 87 PHE A N 1
ATOM 690 C CA . PHE A 1 87 ? -1.763 4.752 10.821 1.00 96.94 87 PHE A CA 1
ATOM 691 C C . PHE A 1 87 ? -0.530 3.928 11.196 1.00 96.94 87 PHE A C 1
ATOM 693 O O . PHE A 1 87 ? 0.236 4.284 12.088 1.00 96.94 87 PHE A O 1
ATOM 700 N N . ALA A 1 88 ? -0.360 2.809 10.504 1.00 97.25 88 ALA A N 1
ATOM 701 C CA . ALA A 1 88 ? 0.828 1.976 10.574 1.00 97.25 88 ALA A CA 1
ATOM 702 C C . ALA A 1 88 ? 1.210 1.517 9.167 1.00 97.25 88 ALA A C 1
ATOM 704 O O . ALA A 1 88 ? 0.372 1.490 8.260 1.00 97.25 88 ALA A O 1
ATOM 705 N N . ILE A 1 89 ? 2.470 1.130 8.999 1.00 97.94 89 ILE A N 1
ATOM 706 C CA . ILE A 1 89 ? 2.996 0.610 7.743 1.00 97.94 89 ILE A CA 1
ATOM 707 C C . ILE A 1 89 ? 3.576 -0.784 7.990 1.00 97.94 89 ILE A C 1
ATOM 709 O O . ILE A 1 89 ? 4.247 -1.022 8.991 1.00 97.94 89 ILE A O 1
ATOM 713 N N . PHE A 1 90 ? 3.307 -1.708 7.072 1.00 98.44 90 PHE A N 1
ATOM 714 C CA . PHE A 1 90 ? 3.930 -3.023 7.021 1.00 98.44 90 PHE A CA 1
ATOM 715 C C . PHE A 1 90 ? 4.495 -3.264 5.626 1.00 98.44 90 PHE A C 1
ATOM 717 O O . PHE A 1 90 ? 3.766 -3.170 4.640 1.00 98.44 90 PHE A O 1
ATOM 724 N N . GLY A 1 91 ? 5.765 -3.645 5.544 1.00 98.12 91 GLY A N 1
ATOM 725 C CA . GLY A 1 91 ? 6.408 -4.017 4.292 1.00 98.12 91 GLY A CA 1
ATOM 726 C C . GLY A 1 91 ? 7.131 -5.350 4.409 1.00 98.12 91 GLY A C 1
ATOM 727 O O . GLY A 1 91 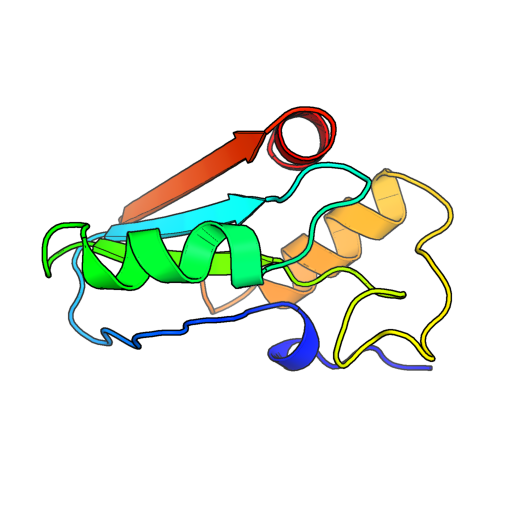? 7.735 -5.647 5.436 1.00 98.12 91 GLY A O 1
ATOM 728 N N . HIS A 1 92 ? 7.070 -6.165 3.353 1.00 97.88 92 HIS A N 1
ATOM 729 C CA . HIS A 1 92 ? 7.807 -7.428 3.278 1.00 97.88 92 HIS A CA 1
ATOM 730 C C . HIS A 1 92 ? 8.862 -7.379 2.166 1.00 97.88 92 HIS A C 1
ATOM 732 O O . HIS A 1 92 ? 8.536 -7.089 1.013 1.00 97.88 92 HIS A O 1
ATOM 738 N N . SER A 1 93 ? 10.117 -7.717 2.488 1.00 97.19 93 SER A N 1
ATOM 739 C CA . SER A 1 93 ? 11.247 -7.697 1.542 1.00 97.19 93 SER A CA 1
ATOM 740 C C . SER A 1 93 ? 11.388 -6.319 0.869 1.00 97.19 93 SER A C 1
ATOM 742 O O . SER A 1 93 ? 11.496 -5.332 1.586 1.00 97.19 93 SER A O 1
ATOM 744 N N . MET A 1 94 ? 11.326 -6.211 -0.466 1.00 96.62 94 MET A N 1
ATOM 745 C CA . MET A 1 94 ? 11.313 -4.918 -1.177 1.00 96.62 94 MET A CA 1
ATOM 746 C C . MET A 1 94 ? 10.263 -3.953 -0.610 1.00 96.62 94 MET A C 1
ATOM 748 O O . MET A 1 94 ? 10.526 -2.764 -0.488 1.00 96.62 94 MET A O 1
ATOM 752 N N . GLY A 1 95 ? 9.096 -4.461 -0.204 1.00 97.94 95 GLY A N 1
ATOM 753 C CA . GLY A 1 95 ? 8.063 -3.638 0.415 1.00 97.94 95 GLY A CA 1
ATOM 754 C C . GLY A 1 95 ? 8.500 -3.015 1.742 1.00 97.94 95 GLY A C 1
ATOM 755 O O . GLY A 1 95 ? 8.035 -1.933 2.068 1.00 97.94 95 GLY A O 1
ATOM 756 N N . ALA A 1 96 ? 9.408 -3.653 2.491 1.00 97.94 96 ALA A N 1
ATOM 757 C CA . ALA A 1 96 ? 10.004 -3.065 3.693 1.00 97.94 96 ALA A CA 1
ATOM 758 C C . ALA A 1 96 ? 10.950 -1.911 3.342 1.00 97.94 96 ALA A C 1
ATOM 760 O O . ALA A 1 96 ? 10.932 -0.894 4.020 1.00 97.94 96 ALA A O 1
ATOM 761 N N . SER A 1 97 ? 11.724 -2.043 2.259 1.00 97.19 97 SER A N 1
ATOM 762 C CA . SER A 1 97 ? 12.595 -0.971 1.762 1.00 97.19 97 SER A CA 1
ATOM 763 C C . SER A 1 97 ? 11.821 0.223 1.206 1.00 97.19 97 SER A C 1
ATOM 765 O O . SER A 1 97 ? 12.302 1.336 1.316 1.00 97.19 97 SER A O 1
ATOM 767 N N . ILE A 1 98 ? 10.641 0.010 0.611 1.00 97.00 98 ILE A N 1
ATOM 768 C CA . ILE A 1 98 ? 9.757 1.106 0.166 1.00 97.00 98 ILE A CA 1
ATOM 769 C C . ILE A 1 98 ? 9.099 1.804 1.368 1.00 97.00 98 ILE A C 1
ATOM 771 O O . ILE A 1 98 ? 8.803 2.991 1.314 1.00 97.00 98 ILE A O 1
ATOM 775 N N . ALA A 1 99 ? 8.813 1.047 2.427 1.00 96.12 99 ALA A N 1
ATOM 776 C CA . ALA A 1 99 ? 8.100 1.525 3.605 1.00 96.12 99 ALA A CA 1
ATOM 777 C C . ALA A 1 99 ? 8.954 2.341 4.594 1.00 96.12 99 ALA A C 1
ATOM 779 O O . ALA A 1 99 ? 8.367 3.007 5.449 1.00 96.12 99 ALA A O 1
ATOM 780 N N . TYR A 1 100 ? 10.283 2.219 4.534 1.00 92.81 100 TYR A N 1
ATOM 781 C CA . TYR A 1 100 ? 11.246 2.861 5.436 1.00 92.81 100 TYR A CA 1
ATOM 782 C C . TYR A 1 100 ? 11.754 4.175 4.847 1.00 92.81 100 TYR A C 1
ATOM 784 O O . TYR A 1 100 ? 11.680 5.194 5.569 1.00 92.81 100 TYR A O 1
#